Protein AF-A0A376VGQ6-F1 (afdb_monomer)

Organism: Escherichia coli (NCBI:txid562)

Structure (mmCIF, N/CA/C/O backbone):
data_AF-A0A376VGQ6-F1
#
_entry.id   AF-A0A376VGQ6-F1
#
loop_
_atom_site.group_PDB
_atom_site.id
_atom_site.type_symbol
_atom_site.label_atom_id
_atom_site.label_alt_id
_atom_site.label_comp_id
_atom_site.label_asym_id
_atom_site.label_entity_id
_atom_site.label_seq_id
_atom_site.pdbx_PDB_ins_code
_atom_site.Cartn_x
_atom_site.Cartn_y
_atom_site.Cartn_z
_atom_site.occupancy
_atom_site.B_iso_or_equiv
_atom_site.auth_seq_id
_atom_site.auth_comp_id
_atom_site.auth_asym_id
_atom_site.auth_atom_id
_atom_site.pdbx_PDB_model_num
ATOM 1 N N . MET A 1 1 ? 21.780 7.050 -21.017 1.00 32.38 1 MET A N 1
ATOM 2 C CA . MET A 1 1 ? 21.412 6.070 -19.968 1.00 32.38 1 MET A CA 1
ATOM 3 C C . MET A 1 1 ? 20.405 6.726 -19.030 1.00 32.38 1 MET A C 1
ATOM 5 O O . MET A 1 1 ? 20.794 7.471 -18.139 1.00 32.38 1 MET A O 1
ATOM 9 N N . ALA A 1 2 ? 19.107 6.559 -19.291 1.00 33.22 2 ALA A N 1
ATOM 10 C CA . ALA A 1 2 ? 18.067 7.114 -18.430 1.00 33.22 2 ALA A CA 1
ATOM 11 C C . ALA A 1 2 ? 17.919 6.212 -17.197 1.00 33.22 2 ALA A C 1
ATOM 13 O O . ALA A 1 2 ? 17.454 5.080 -17.298 1.00 33.22 2 ALA A O 1
ATOM 14 N N . SER A 1 3 ? 18.381 6.699 -16.045 1.00 37.19 3 SER A N 1
ATOM 15 C CA . SER A 1 3 ? 18.179 6.043 -14.755 1.00 37.19 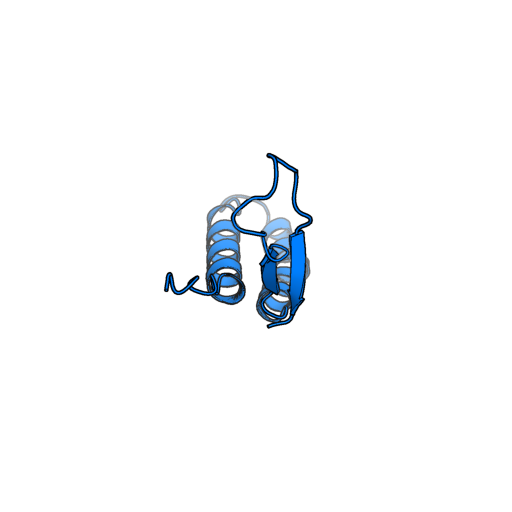3 SER A CA 1
ATOM 16 C C . SER A 1 3 ? 16.688 6.084 -14.424 1.00 37.19 3 SER A C 1
ATOM 18 O O . SER A 1 3 ? 16.151 7.129 -14.051 1.00 37.19 3 SER A O 1
ATOM 20 N N . PHE A 1 4 ? 16.002 4.958 -14.628 1.00 43.88 4 PHE A N 1
ATOM 21 C CA . PHE A 1 4 ? 14.620 4.777 -14.204 1.00 43.88 4 PHE A CA 1
ATOM 22 C C . PHE A 1 4 ? 14.630 4.778 -12.675 1.00 43.88 4 PHE A C 1
ATOM 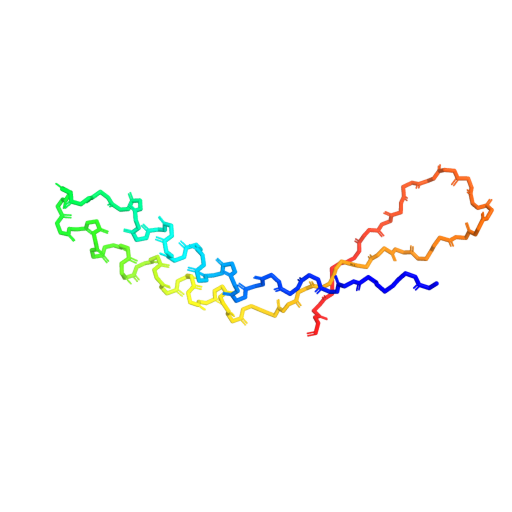24 O O . PHE A 1 4 ? 14.971 3.783 -12.033 1.00 43.88 4 PHE A O 1
ATOM 31 N N . ARG A 1 5 ? 14.349 5.941 -12.076 1.00 43.22 5 ARG A N 1
ATOM 32 C CA . ARG A 1 5 ? 14.216 6.069 -10.626 1.00 43.22 5 ARG A CA 1
ATOM 33 C C . ARG A 1 5 ? 13.126 5.096 -10.194 1.00 43.22 5 ARG A C 1
ATOM 35 O O . ARG A 1 5 ? 11.956 5.306 -10.497 1.00 43.22 5 ARG A O 1
ATOM 42 N N . SER A 1 6 ? 13.529 4.031 -9.506 1.00 42.22 6 SER A N 1
ATOM 43 C CA . SER A 1 6 ? 12.640 3.168 -8.734 1.00 42.22 6 SER A CA 1
ATOM 44 C C . SER A 1 6 ? 11.698 4.063 -7.933 1.00 42.22 6 SER A C 1
ATOM 46 O O . SER A 1 6 ? 12.133 4.776 -7.022 1.00 42.22 6 SER A O 1
ATOM 48 N N . ILE A 1 7 ? 10.422 4.102 -8.317 1.00 47.88 7 ILE A N 1
ATOM 49 C CA . ILE A 1 7 ? 9.435 4.898 -7.601 1.00 47.88 7 ILE A CA 1
ATOM 50 C C . ILE A 1 7 ? 9.172 4.145 -6.294 1.00 47.88 7 ILE A C 1
ATOM 52 O O . ILE A 1 7 ? 8.377 3.212 -6.216 1.00 47.88 7 ILE A O 1
ATOM 56 N N . SER A 1 8 ? 9.923 4.496 -5.251 1.00 52.75 8 SER A N 1
ATOM 57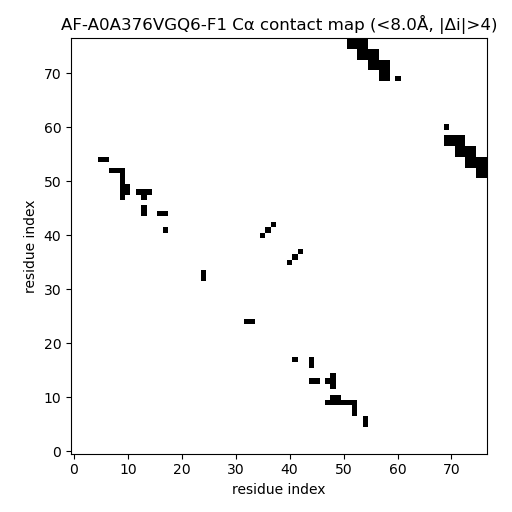 C CA . SER A 1 8 ? 9.774 3.933 -3.910 1.00 52.75 8 SER A CA 1
ATOM 58 C C . SER A 1 8 ? 8.548 4.552 -3.232 1.00 52.75 8 SER A C 1
ATOM 60 O O . SER A 1 8 ? 8.655 5.467 -2.425 1.00 52.75 8 SER A O 1
ATOM 62 N N . ILE A 1 9 ? 7.373 4.042 -3.597 1.00 58.22 9 ILE A N 1
ATOM 63 C CA . ILE A 1 9 ? 6.040 4.571 -3.255 1.00 58.22 9 ILE A CA 1
ATOM 64 C C . ILE A 1 9 ? 5.530 4.043 -1.896 1.00 58.22 9 ILE A C 1
ATOM 66 O O . ILE A 1 9 ? 4.966 4.794 -1.113 1.00 58.22 9 ILE A O 1
ATOM 70 N N . HIS A 1 10 ? 5.777 2.777 -1.550 1.00 62.69 10 HIS A N 1
ATOM 71 C CA . HIS A 1 10 ? 5.035 2.057 -0.490 1.00 62.69 10 HIS A CA 1
ATOM 72 C C . HIS A 1 10 ? 4.895 2.763 0.888 1.00 62.69 10 HIS A C 1
ATOM 74 O O . HIS A 1 10 ? 3.779 3.047 1.315 1.00 62.69 10 HIS A O 1
ATOM 80 N N . LYS A 1 11 ? 5.991 3.095 1.592 1.00 66.38 11 LYS A N 1
ATOM 81 C CA . LYS A 1 11 ? 5.930 3.691 2.947 1.00 66.38 11 LYS A CA 1
ATOM 82 C C . LYS A 1 11 ? 5.352 5.103 2.971 1.00 66.38 11 LYS A C 1
ATOM 84 O O . LYS A 1 11 ? 4.590 5.437 3.875 1.00 66.38 11 LYS A O 1
ATOM 89 N N . ALA A 1 12 ? 5.711 5.927 1.987 1.00 71.38 12 ALA A N 1
ATOM 90 C CA . ALA A 1 12 ? 5.182 7.283 1.879 1.00 71.38 12 ALA A CA 1
ATOM 91 C C . ALA A 1 12 ? 3.672 7.256 1.601 1.00 71.38 12 ALA A C 1
ATOM 93 O O . ALA A 1 12 ? 2.925 8.037 2.183 1.00 71.38 12 ALA A O 1
ATOM 94 N N . TRP A 1 13 ? 3.219 6.294 0.795 1.00 74.25 13 TRP A N 1
ATOM 95 C CA . TRP A 1 13 ? 1.810 6.108 0.472 1.00 74.25 13 TRP A CA 1
ATOM 96 C C . TRP A 1 13 ? 1.002 5.524 1.622 1.00 74.25 13 TRP A C 1
ATOM 98 O O . TRP A 1 13 ? -0.082 6.023 1.888 1.00 74.25 13 TRP A O 1
ATOM 108 N N . ALA A 1 14 ? 1.524 4.548 2.367 1.00 76.81 14 ALA A N 1
ATOM 109 C CA . ALA A 1 14 ? 0.843 4.051 3.563 1.00 76.81 14 ALA A CA 1
ATOM 110 C C . ALA A 1 14 ? 0.660 5.162 4.613 1.00 76.81 14 ALA A C 1
ATOM 112 O O . ALA A 1 14 ? -0.418 5.304 5.189 1.00 76.81 14 ALA A O 1
ATOM 113 N N . LYS A 1 15 ? 1.684 6.006 4.812 1.00 79.25 15 LYS A N 1
ATOM 114 C CA . LYS A 1 15 ? 1.600 7.175 5.700 1.00 79.25 15 LYS A CA 1
ATOM 115 C C . LYS A 1 15 ? 0.589 8.210 5.197 1.00 79.25 15 LYS A C 1
ATOM 117 O O . LYS A 1 15 ? -0.179 8.727 6.002 1.00 79.25 15 LYS A O 1
ATOM 122 N N . LEU A 1 16 ? 0.575 8.494 3.893 1.00 84.31 16 LEU A N 1
ATOM 123 C CA . LEU A 1 16 ? -0.388 9.406 3.271 1.00 84.31 16 LEU A CA 1
ATOM 124 C C . LEU A 1 16 ? -1.816 8.881 3.429 1.00 84.31 16 LEU A C 1
ATOM 126 O O . LEU A 1 16 ? -2.658 9.582 3.974 1.00 84.31 16 LEU A O 1
ATOM 130 N N . LEU A 1 17 ? -2.067 7.625 3.053 1.00 82.94 17 LEU A N 1
ATOM 131 C CA . LEU A 1 17 ? -3.373 6.978 3.180 1.00 82.94 17 LEU A CA 1
ATOM 132 C C . LEU A 1 17 ? -3.859 6.957 4.627 1.00 82.94 17 LEU A C 1
ATOM 134 O O . LEU A 1 17 ? -5.037 7.195 4.875 1.00 82.94 17 LEU A O 1
ATOM 138 N N . ARG A 1 18 ? -2.965 6.725 5.595 1.00 82.31 18 ARG A N 1
ATOM 139 C CA . ARG A 1 18 ? -3.291 6.820 7.023 1.00 82.31 18 ARG A CA 1
ATOM 140 C C . ARG A 1 18 ? -3.736 8.224 7.413 1.00 82.31 18 ARG A C 1
ATOM 142 O O . ARG A 1 18 ? -4.736 8.358 8.110 1.00 82.31 18 ARG A O 1
ATOM 149 N N . ASN A 1 19 ? -3.028 9.249 6.948 1.00 84.06 19 ASN A N 1
ATOM 150 C CA . ASN A 1 19 ? -3.382 10.637 7.225 1.00 84.06 19 ASN A CA 1
ATOM 151 C C . ASN A 1 19 ? -4.735 11.005 6.602 1.00 84.06 19 ASN A C 1
ATOM 153 O O . ASN A 1 19 ? -5.604 11.477 7.322 1.00 84.06 19 ASN A O 1
ATOM 157 N N . GLU A 1 20 ? -4.934 10.706 5.316 1.00 84.44 20 GLU A N 1
ATOM 158 C CA . GLU A 1 20 ? -6.194 10.952 4.599 1.00 84.44 20 GLU A CA 1
ATOM 159 C C . GLU A 1 20 ? -7.371 10.189 5.219 1.00 84.44 20 GLU A C 1
ATOM 161 O O . GLU A 1 20 ? -8.487 10.694 5.326 1.00 84.44 20 GLU A O 1
ATOM 166 N N . THR A 1 21 ? -7.130 8.966 5.689 1.00 81.00 21 THR A N 1
ATOM 167 C CA . THR A 1 21 ? -8.142 8.185 6.407 1.00 81.00 21 THR A CA 1
ATOM 168 C C . THR A 1 21 ? -8.542 8.885 7.702 1.00 81.00 21 THR A C 1
ATOM 170 O O . THR A 1 21 ? -9.723 9.077 7.956 1.00 81.00 21 THR A O 1
ATOM 173 N N . LEU A 1 22 ? -7.577 9.30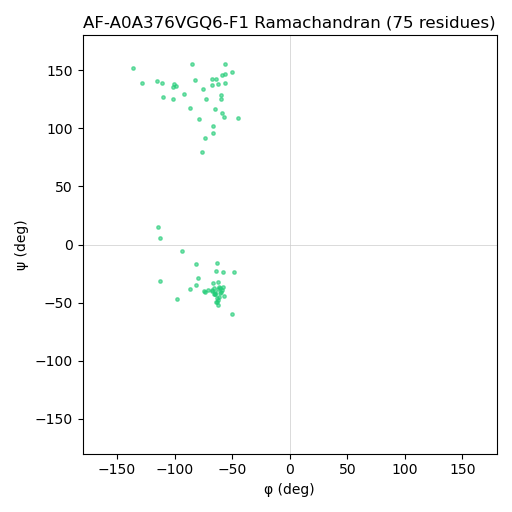0 8.525 1.00 78.94 22 LEU A N 1
ATOM 174 C CA . LEU A 1 22 ? -7.873 9.955 9.801 1.00 78.94 22 LEU A CA 1
ATOM 175 C C . LEU A 1 22 ? -8.541 11.324 9.624 1.00 78.94 22 LEU A C 1
ATOM 177 O O . LEU A 1 22 ? -9.367 11.703 10.449 1.00 78.94 22 LEU A O 1
ATOM 181 N N . THR A 1 23 ? -8.206 12.062 8.565 1.00 81.06 23 THR A N 1
ATOM 182 C CA . THR A 1 23 ? -8.804 13.373 8.274 1.00 81.06 23 THR A CA 1
ATOM 183 C C . THR A 1 23 ? -10.182 13.270 7.624 1.00 81.06 23 THR A C 1
ATOM 185 O O . THR A 1 23 ? -11.001 14.164 7.835 1.00 81.06 23 THR A O 1
ATOM 188 N N . SER A 1 24 ? -10.452 12.199 6.871 1.00 80.25 24 SER A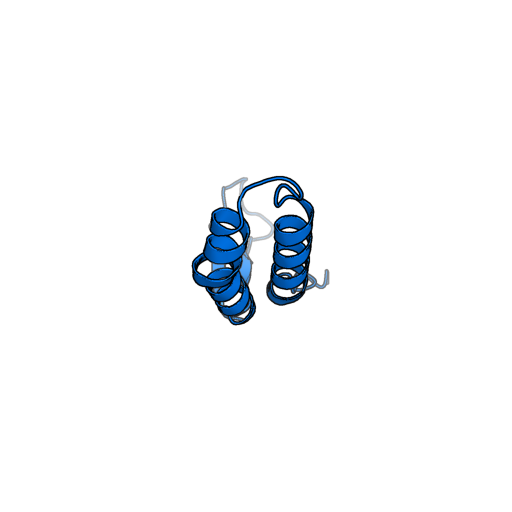 N 1
ATOM 189 C CA . SER A 1 24 ? -11.762 11.924 6.259 1.00 80.25 24 SER A CA 1
ATOM 190 C C . SER A 1 24 ? -12.763 11.279 7.215 1.00 80.25 24 SER A C 1
ATOM 192 O O . SER A 1 24 ? -13.965 11.321 6.945 1.00 80.25 24 SER A O 1
ATOM 194 N N . LEU A 1 25 ? -12.305 10.715 8.341 1.00 78.81 25 LEU A N 1
ATOM 195 C CA . LEU A 1 25 ? -13.207 10.198 9.363 1.00 78.81 25 LEU A CA 1
ATOM 196 C C . LEU A 1 25 ? -14.112 11.326 9.878 1.00 78.81 25 LEU A C 1
ATOM 198 O O . LEU A 1 25 ? -13.615 12.365 10.330 1.00 78.81 25 LEU A O 1
ATOM 202 N N . PRO A 1 26 ? -15.441 11.143 9.843 1.00 75.31 26 PRO A N 1
ATOM 203 C CA . PRO A 1 26 ? -16.348 12.191 10.273 1.00 75.31 26 PRO A CA 1
ATOM 204 C C . PRO A 1 26 ? -16.163 12.461 11.765 1.00 75.31 26 PRO A C 1
ATOM 206 O O . PRO A 1 26 ? -16.435 11.608 12.607 1.00 75.31 26 PRO A O 1
ATOM 209 N N . LYS A 1 27 ? -15.720 13.678 12.094 1.00 67.06 27 LYS A N 1
ATOM 210 C CA . LYS A 1 27 ? -15.411 14.107 13.470 1.00 67.06 27 LYS A CA 1
ATOM 211 C C . LYS A 1 27 ? -16.627 14.102 14.407 1.00 67.06 27 LYS A C 1
ATOM 213 O O . LYS A 1 27 ? -16.456 14.144 15.619 1.00 67.06 27 LYS A O 1
ATOM 218 N N . ASN A 1 28 ? -17.829 14.035 13.831 1.00 70.44 28 ASN A N 1
ATOM 219 C CA . ASN A 1 28 ? -19.112 14.130 14.527 1.00 70.44 28 ASN A CA 1
ATOM 220 C C . ASN A 1 28 ? -19.900 12.807 14.498 1.00 70.44 28 ASN A C 1
ATOM 222 O O . ASN A 1 28 ? -21.067 12.792 14.884 1.00 70.44 28 ASN A O 1
ATOM 226 N N . LEU A 1 29 ? -19.316 11.721 13.979 1.00 65.25 29 LEU A N 1
ATOM 227 C CA . LEU A 1 29 ? -19.963 10.411 13.983 1.00 65.25 29 LEU A CA 1
ATOM 228 C C . LEU A 1 29 ? -19.723 9.676 15.301 1.00 65.25 29 LEU A C 1
ATOM 230 O O . LEU A 1 29 ? -18.737 9.911 15.999 1.00 65.25 29 LEU A O 1
ATOM 234 N N . GLU A 1 30 ? -20.643 8.764 15.612 1.00 71.62 30 GLU A N 1
ATOM 235 C CA . GLU A 1 30 ? -20.609 7.954 16.823 1.00 71.62 30 GLU A CA 1
ATOM 236 C C . GLU A 1 30 ? -19.245 7.266 17.040 1.00 71.62 30 GLU A C 1
ATOM 238 O O . GLU A 1 30 ? -18.596 6.856 16.067 1.00 71.62 30 GLU A O 1
ATOM 243 N N . PRO A 1 31 ? -18.831 7.048 18.307 1.00 80.31 31 PRO A N 1
ATOM 244 C CA . PRO A 1 31 ? -17.566 6.391 18.657 1.00 80.31 31 PRO A CA 1
ATOM 245 C C . PRO A 1 31 ? -17.293 5.070 17.916 1.00 80.31 31 PRO A C 1
ATOM 247 O O . PRO A 1 31 ? -16.138 4.677 17.746 1.00 80.31 31 PRO A O 1
ATOM 250 N N . VAL A 1 32 ? -18.341 4.394 17.431 1.00 83.19 32 VAL A N 1
ATOM 251 C CA . VAL A 1 32 ? -18.257 3.150 16.656 1.00 83.19 32 VAL A CA 1
ATOM 252 C C . VAL A 1 32 ? -17.426 3.279 15.375 1.00 83.19 32 VAL A C 1
ATOM 254 O O . VAL A 1 32 ? -16.678 2.359 15.056 1.00 83.19 32 VAL A O 1
ATOM 257 N N . PHE A 1 33 ? -17.474 4.409 14.663 1.00 81.19 33 PHE A N 1
ATOM 258 C CA . PHE A 1 33 ? -16.735 4.576 13.404 1.00 81.19 33 PHE A CA 1
ATOM 259 C C . PHE A 1 33 ? -15.243 4.774 13.640 1.00 81.19 33 PHE A C 1
ATOM 261 O O . PHE A 1 33 ? -14.413 4.192 12.941 1.00 81.19 33 PHE A O 1
ATOM 268 N N . TYR A 1 34 ? -14.899 5.546 14.669 1.00 82.75 34 TYR A N 1
ATOM 269 C CA . TYR A 1 34 ? -13.514 5.715 15.086 1.00 82.75 34 TYR A CA 1
ATOM 270 C C . TYR A 1 34 ? -12.936 4.387 15.597 1.00 82.75 34 TYR A C 1
ATOM 272 O O . TYR A 1 34 ? -11.813 4.017 15.245 1.00 82.75 34 TYR A O 1
ATOM 280 N N . ASN A 1 35 ? -13.718 3.619 16.360 1.00 85.06 35 ASN A N 1
ATOM 281 C CA . ASN A 1 35 ? -13.336 2.276 16.799 1.00 85.06 35 ASN A CA 1
ATOM 282 C C . ASN A 1 35 ? -13.151 1.320 15.614 1.00 85.06 35 ASN A C 1
ATOM 284 O O . ASN A 1 35 ? -12.110 0.680 15.511 1.00 85.06 35 ASN A O 1
ATOM 288 N N . ALA A 1 36 ? -14.088 1.279 14.663 1.00 87.19 36 ALA A N 1
ATOM 289 C CA . ALA A 1 36 ? -13.963 0.453 13.464 1.00 87.19 36 ALA A CA 1
ATOM 290 C C . ALA A 1 36 ? -12.719 0.817 12.637 1.00 87.19 36 ALA A C 1
ATOM 292 O O . ALA A 1 36 ? -12.003 -0.071 12.173 1.00 87.19 36 ALA A O 1
ATOM 293 N N . ALA A 1 37 ? -12.408 2.108 12.496 1.00 86.38 37 ALA A N 1
ATOM 294 C CA . ALA A 1 37 ? -11.202 2.548 11.806 1.00 86.38 37 ALA A CA 1
ATOM 295 C C . ALA A 1 37 ? -9.925 2.077 12.519 1.00 86.38 37 ALA A C 1
ATOM 297 O O . ALA A 1 37 ? -9.029 1.523 11.881 1.00 86.38 37 ALA A O 1
ATOM 298 N N . GLN A 1 38 ? -9.843 2.232 13.841 1.00 84.38 38 GLN A N 1
ATOM 299 C CA . GLN A 1 38 ? -8.690 1.768 14.617 1.00 84.38 38 GLN A CA 1
ATOM 300 C C . GLN A 1 38 ? -8.537 0.246 14.585 1.00 84.38 38 GLN A C 1
ATOM 302 O O . GLN A 1 38 ? -7.425 -0.245 14.423 1.00 84.38 38 GLN A O 1
ATOM 307 N N . THR A 1 39 ? -9.632 -0.502 14.720 1.00 89.06 39 THR A N 1
ATOM 308 C CA . THR A 1 39 ? -9.588 -1.963 14.851 1.00 89.06 39 THR A CA 1
ATOM 309 C C . THR A 1 39 ? -9.451 -2.674 13.506 1.00 89.06 39 THR A C 1
ATOM 311 O O . THR A 1 39 ? -8.797 -3.710 13.436 1.00 89.06 39 THR A O 1
ATOM 314 N N . LEU A 1 40 ? -10.046 -2.147 12.431 1.00 89.75 40 LEU A N 1
ATOM 315 C CA . LEU A 1 40 ? -10.141 -2.856 11.147 1.00 89.75 40 LEU A CA 1
ATOM 316 C C . LEU A 1 40 ? -9.323 -2.214 10.024 1.00 89.75 40 LEU A C 1
ATOM 318 O O . LEU A 1 40 ? -8.859 -2.925 9.131 1.00 89.75 40 LEU A O 1
ATOM 322 N N . LEU A 1 41 ? -9.166 -0.888 10.034 1.00 86.75 41 LEU A N 1
ATOM 323 C CA . LEU A 1 41 ? -8.559 -0.144 8.928 1.00 86.75 41 LEU A CA 1
ATOM 324 C C . LEU A 1 41 ? -7.081 0.172 9.180 1.00 86.75 41 LEU A C 1
ATOM 326 O O . LEU A 1 41 ? -6.255 -0.096 8.308 1.00 86.75 41 LEU A O 1
ATOM 330 N N . MET A 1 42 ? -6.721 0.664 10.371 1.00 87.75 42 MET A N 1
ATOM 331 C CA . MET A 1 42 ? -5.323 0.970 10.712 1.00 87.75 42 MET A CA 1
ATOM 332 C C . MET A 1 42 ? -4.387 -0.243 10.557 1.00 87.75 42 MET A C 1
ATOM 334 O O . MET A 1 42 ? -3.353 -0.085 9.906 1.00 87.75 42 MET A O 1
ATOM 338 N N . PRO A 1 43 ? -4.744 -1.467 11.007 1.00 91.06 43 PRO A N 1
ATOM 339 C CA . PRO A 1 43 ? -3.876 -2.633 10.833 1.00 91.06 43 PRO A CA 1
ATOM 340 C C . PRO A 1 43 ? -3.625 -2.987 9.363 1.00 91.06 43 PRO A C 1
ATOM 342 O O . PRO A 1 43 ? -2.540 -3.443 9.010 1.00 91.06 43 PRO A O 1
ATOM 345 N N . LYS A 1 44 ? -4.601 -2.744 8.477 1.00 87.75 44 LYS A N 1
ATOM 346 C CA . LYS A 1 44 ? -4.447 -2.979 7.033 1.00 87.75 44 LYS A CA 1
ATOM 347 C C . LYS A 1 44 ? -3.496 -1.971 6.395 1.00 87.75 44 LYS A C 1
ATOM 349 O O . LYS A 1 44 ? -2.692 -2.350 5.548 1.00 87.75 44 LYS A O 1
ATOM 354 N N . LEU A 1 45 ? -3.565 -0.707 6.810 1.00 85.56 45 LEU A N 1
ATOM 355 C CA . LEU A 1 45 ? -2.639 0.331 6.349 1.00 85.56 45 LEU A CA 1
ATOM 356 C C . LEU A 1 45 ? -1.213 0.076 6.854 1.00 85.56 45 LEU A C 1
ATOM 358 O O . LEU A 1 45 ? -0.253 0.233 6.098 1.00 85.56 45 LEU A O 1
ATOM 362 N N . ASP A 1 46 ? -1.073 -0.386 8.096 1.00 85.44 46 ASP A N 1
ATOM 363 C CA . ASP A 1 46 ? 0.222 -0.776 8.648 1.00 85.44 46 ASP A CA 1
ATOM 364 C C . ASP A 1 46 ? 0.784 -2.002 7.910 1.00 85.44 46 ASP A C 1
ATOM 366 O O . ASP A 1 46 ? 1.947 -1.983 7.508 1.00 85.44 46 ASP A O 1
ATOM 370 N N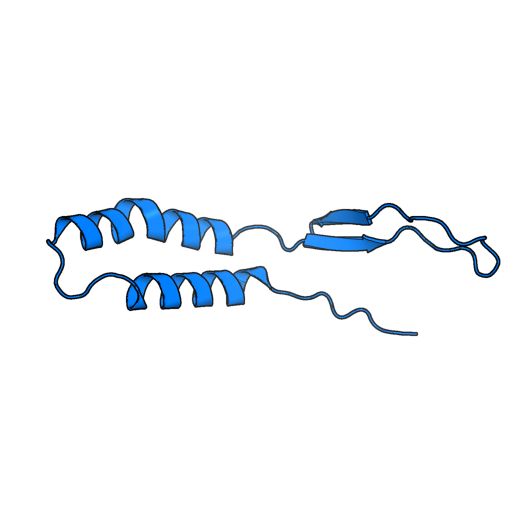 . ALA A 1 47 ? -0.036 -3.013 7.605 1.00 86.31 47 ALA A N 1
ATOM 371 C CA . ALA A 1 47 ? 0.372 -4.154 6.782 1.00 86.31 47 ALA A CA 1
ATOM 372 C C . ALA A 1 47 ? 0.769 -3.746 5.350 1.00 86.31 47 ALA A C 1
ATOM 374 O O . ALA A 1 47 ? 1.750 -4.262 4.811 1.00 86.31 47 ALA A O 1
ATOM 375 N N . LEU A 1 48 ? 0.064 -2.782 4.746 1.00 82.25 48 LEU A N 1
ATOM 376 C CA . LEU A 1 48 ? 0.412 -2.221 3.437 1.00 82.25 48 LEU A CA 1
ATOM 377 C C . LEU A 1 48 ? 1.794 -1.551 3.457 1.00 82.25 48 LEU A C 1
ATOM 379 O O . LEU A 1 48 ? 2.552 -1.671 2.498 1.00 82.25 48 LEU A O 1
ATOM 383 N N . SER A 1 49 ? 2.156 -0.892 4.562 1.00 79.75 49 SER A N 1
ATOM 384 C CA . SER A 1 49 ? 3.476 -0.261 4.720 1.00 79.75 49 SER A CA 1
ATOM 385 C C . SER A 1 49 ? 4.642 -1.258 4.717 1.00 79.75 49 SER A C 1
ATOM 387 O O . SER A 1 49 ? 5.774 -0.869 4.419 1.00 79.75 49 SER A O 1
ATOM 389 N N . GLN A 1 50 ? 4.361 -2.526 5.037 1.00 82.81 50 GLN A N 1
ATOM 390 C CA . GLN A 1 50 ? 5.332 -3.621 5.073 1.00 82.81 50 GLN A CA 1
ATOM 391 C C . GLN A 1 50 ? 5.392 -4.409 3.760 1.00 82.81 50 GLN A C 1
ATOM 393 O O . GLN A 1 50 ? 6.242 -5.286 3.624 1.00 82.81 50 GLN A O 1
ATOM 398 N N . GLN A 1 51 ? 4.514 -4.121 2.792 1.00 80.75 51 GLN A N 1
ATOM 399 C CA . GLN A 1 51 ? 4.556 -4.802 1.502 1.00 80.75 51 GLN A CA 1
ATOM 400 C C . GLN A 1 51 ? 5.880 -4.503 0.787 1.00 80.75 51 GLN A C 1
ATOM 402 O O . GLN A 1 51 ? 6.341 -3.351 0.806 1.00 80.75 51 GLN A O 1
ATOM 407 N N . PRO A 1 52 ? 6.499 -5.519 0.156 1.00 75.75 52 PRO A N 1
ATOM 408 C CA . PRO A 1 52 ? 7.731 -5.321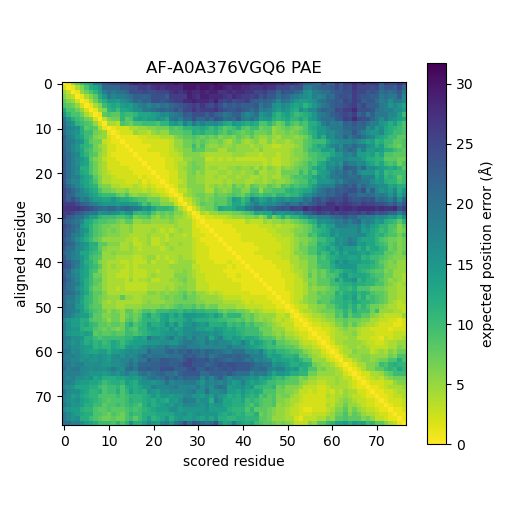 -0.580 1.00 75.75 52 PRO A CA 1
ATOM 409 C C . PRO A 1 52 ? 7.496 -4.289 -1.674 1.00 75.75 52 PRO A C 1
ATOM 411 O O . PRO A 1 52 ? 6.410 -4.171 -2.250 1.00 75.75 52 PRO A O 1
ATOM 414 N N . ARG A 1 53 ? 8.531 -3.500 -1.948 1.00 74.12 53 ARG A N 1
ATOM 415 C CA . ARG A 1 53 ? 8.478 -2.590 -3.085 1.00 74.12 53 ARG A CA 1
ATOM 416 C C . ARG A 1 53 ? 8.390 -3.448 -4.337 1.00 74.12 53 ARG A C 1
ATOM 418 O O . ARG A 1 53 ? 9.029 -4.488 -4.410 1.00 74.12 53 ARG A O 1
ATOM 425 N N . TYR A 1 54 ? 7.618 -3.000 -5.311 1.00 78.19 54 TYR A N 1
ATOM 426 C CA . TYR A 1 54 ? 7.593 -3.632 -6.618 1.00 78.19 54 TYR A CA 1
ATOM 427 C C . TYR A 1 54 ? 8.215 -2.687 -7.628 1.00 78.19 54 TYR A C 1
ATOM 429 O O . TYR A 1 54 ? 7.975 -1.478 -7.603 1.00 78.19 54 TYR A O 1
ATOM 437 N N . VAL A 1 55 ? 9.013 -3.251 -8.523 1.00 80.19 55 VAL A N 1
ATOM 438 C CA . VAL A 1 55 ? 9.419 -2.590 -9.757 1.00 80.19 55 VAL A CA 1
ATOM 439 C C . VAL A 1 55 ? 8.591 -3.113 -10.903 1.00 80.19 55 VAL A C 1
ATOM 441 O O . VAL A 1 55 ? 8.346 -4.311 -11.037 1.00 80.19 55 VAL A O 1
ATOM 444 N N . MET A 1 56 ? 8.198 -2.170 -11.744 1.00 83.56 56 MET A N 1
ATOM 445 C CA . MET A 1 56 ? 7.656 -2.444 -13.055 1.00 83.56 56 MET A CA 1
ATOM 446 C C . MET A 1 56 ? 8.836 -2.549 -14.021 1.00 83.56 56 MET A C 1
ATOM 448 O O . MET A 1 56 ? 9.584 -1.584 -14.189 1.00 83.56 56 MET A O 1
ATOM 452 N N . LYS A 1 57 ? 9.027 -3.719 -14.629 1.00 83.69 57 LYS A N 1
ATOM 453 C CA . LYS A 1 57 ? 10.016 -3.924 -15.688 1.00 83.69 57 LYS A CA 1
ATOM 454 C C . LYS A 1 57 ? 9.303 -4.136 -17.010 1.00 83.69 57 LYS A C 1
ATOM 456 O O . LYS A 1 57 ? 8.442 -5.009 -17.126 1.00 83.69 57 LYS A O 1
ATOM 461 N N . LEU A 1 58 ? 9.691 -3.341 -17.996 1.00 84.69 58 LEU A N 1
ATOM 462 C CA . LEU A 1 58 ? 9.308 -3.554 -19.382 1.00 84.69 58 LEU A CA 1
ATOM 463 C C . LEU A 1 58 ? 10.247 -4.593 -20.000 1.00 84.69 58 LEU A C 1
ATOM 465 O O . LEU A 1 58 ? 11.445 -4.584 -19.705 1.00 84.69 58 LEU A O 1
ATOM 469 N N . ALA A 1 59 ? 9.714 -5.479 -20.842 1.00 84.19 59 ALA A N 1
ATOM 470 C CA . ALA A 1 59 ? 10.554 -6.339 -21.668 1.00 84.19 59 ALA A CA 1
ATOM 471 C C . ALA A 1 59 ? 11.517 -5.498 -22.527 1.00 84.19 59 ALA A C 1
ATOM 473 O O . ALA A 1 59 ? 11.186 -4.382 -22.936 1.00 84.19 59 ALA A O 1
ATOM 474 N N . GLN A 1 60 ? 12.713 -6.031 -22.783 1.00 81.38 60 GLN A N 1
ATOM 475 C CA . GLN A 1 60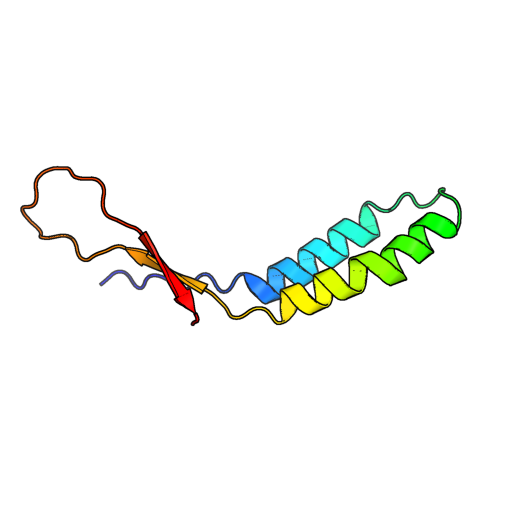 ? 13.709 -5.360 -23.614 1.00 81.38 60 GLN A CA 1
ATOM 476 C C . GLN A 1 60 ? 13.127 -5.122 -25.016 1.00 81.38 60 GLN A C 1
ATOM 478 O O . GLN A 1 60 ? 12.599 -6.042 -25.639 1.00 81.38 60 GLN A O 1
ATOM 483 N N . MET A 1 61 ? 13.213 -3.882 -25.492 1.00 80.69 61 MET A N 1
ATOM 484 C CA . MET A 1 61 ? 12.818 -3.504 -26.846 1.00 80.69 61 MET A CA 1
ATOM 485 C C . MET A 1 61 ? 14.033 -3.611 -27.771 1.00 80.69 61 MET A C 1
ATOM 487 O O . MET A 1 61 ? 15.090 -3.061 -27.455 1.00 80.69 61 MET A O 1
ATOM 491 N N . GLU A 1 62 ? 13.873 -4.294 -28.902 1.00 81.00 62 GLU A N 1
ATOM 492 C CA . GLU A 1 62 ? 14.859 -4.278 -29.985 1.00 81.00 62 GLU A CA 1
ATOM 493 C C . GLU A 1 62 ? 14.777 -2.937 -30.748 1.00 81.00 62 GLU A C 1
ATOM 495 O O . GLU A 1 62 ? 13.661 -2.514 -31.070 1.00 81.00 62 GLU A O 1
ATOM 500 N N . PRO A 1 63 ? 15.909 -2.261 -31.042 1.00 72.31 63 PRO A N 1
ATOM 501 C CA . PRO A 1 63 ? 15.932 -0.911 -31.625 1.00 72.31 63 PRO A CA 1
ATOM 502 C C . PRO A 1 63 ? 15.206 -0.757 -32.970 1.00 72.31 63 PRO A C 1
ATOM 504 O O . PRO A 1 63 ? 14.755 0.342 -33.277 1.00 72.31 63 PRO A O 1
ATOM 507 N N . ASP A 1 64 ? 15.041 -1.851 -33.719 1.00 83.19 64 ASP A N 1
ATOM 508 C CA . ASP A 1 64 ? 14.387 -1.883 -35.036 1.00 83.19 64 ASP A CA 1
ATOM 509 C C . ASP A 1 64 ? 13.071 -2.687 -35.039 1.00 83.19 64 ASP A C 1
ATOM 511 O O . ASP A 1 64 ? 12.549 -3.062 -36.093 1.00 83.19 64 ASP A O 1
ATOM 515 N N . ALA A 1 65 ? 12.513 -2.991 -33.862 1.00 79.50 65 ALA A N 1
ATOM 516 C CA . ALA A 1 65 ? 11.246 -3.706 -33.780 1.00 79.50 65 ALA A CA 1
ATOM 517 C C . ALA A 1 65 ? 10.080 -2.849 -34.297 1.00 79.50 65 ALA A C 1
ATOM 519 O O . ALA A 1 65 ? 9.938 -1.674 -33.951 1.00 79.50 65 ALA A O 1
ATOM 520 N N . ALA A 1 66 ? 9.188 -3.474 -35.070 1.00 84.62 66 ALA A N 1
ATOM 521 C CA . ALA A 1 66 ? 7.901 -2.882 -35.417 1.00 84.62 66 ALA A CA 1
ATOM 522 C C . ALA A 1 66 ? 7.107 -2.518 -34.150 1.00 84.62 66 ALA A C 1
ATOM 524 O O . ALA A 1 66 ? 7.293 -3.117 -33.086 1.00 84.62 66 ALA A O 1
ATOM 525 N N . TRP A 1 67 ? 6.196 -1.546 -34.265 1.00 86.31 67 TRP A N 1
ATOM 526 C CA . TRP A 1 67 ? 5.380 -1.121 -33.130 1.00 86.31 67 TRP A CA 1
ATOM 527 C C . TRP A 1 67 ? 4.574 -2.304 -32.591 1.00 86.31 67 TRP A C 1
ATOM 529 O O . TRP A 1 67 ? 3.668 -2.818 -33.245 1.00 86.31 67 TRP A O 1
ATOM 539 N N . GLN A 1 68 ? 4.911 -2.719 -31.374 1.00 86.31 68 GLN A N 1
ATOM 540 C CA . GLN A 1 68 ? 4.268 -3.821 -30.680 1.00 86.31 68 GLN A CA 1
ATOM 541 C C . GLN A 1 68 ? 4.000 -3.462 -29.222 1.00 86.31 68 GLN A C 1
ATOM 543 O O . GLN A 1 68 ? 4.717 -2.667 -28.610 1.00 86.31 68 GLN A O 1
ATOM 548 N N . TRP A 1 69 ? 2.967 -4.077 -28.656 1.00 87.50 69 TRP A N 1
ATOM 549 C CA . TRP A 1 69 ? 2.743 -4.044 -27.219 1.00 87.50 69 TRP A CA 1
ATOM 550 C C . TRP A 1 69 ? 3.776 -4.934 -26.533 1.00 87.50 69 TRP A C 1
ATOM 552 O O . TRP A 1 69 ? 3.899 -6.113 -26.862 1.00 87.50 69 TRP A O 1
ATOM 562 N N . LEU A 1 70 ? 4.513 -4.374 -25.576 1.00 88.56 70 LEU A N 1
ATOM 563 C CA . LEU A 1 70 ? 5.480 -5.124 -24.781 1.00 88.56 70 LEU A CA 1
ATOM 564 C C . LEU A 1 70 ? 4.867 -5.509 -23.432 1.00 88.56 70 LEU A C 1
ATOM 566 O O . LEU A 1 70 ? 4.227 -4.670 -22.789 1.00 88.56 70 LEU A O 1
ATOM 570 N N . PRO A 1 71 ? 5.065 -6.756 -22.974 1.00 87.62 71 PRO A N 1
ATOM 571 C CA . PRO A 1 71 ? 4.573 -7.173 -21.678 1.00 87.62 71 PRO A CA 1
ATOM 572 C C . PRO A 1 71 ? 5.328 -6.447 -20.564 1.00 87.62 71 PRO A C 1
ATOM 574 O O . PRO A 1 71 ? 6.544 -6.231 -20.619 1.00 87.62 71 PRO A O 1
ATOM 577 N N . ILE A 1 72 ? 4.580 -6.104 -19.524 1.00 89.31 72 ILE A N 1
ATOM 578 C CA . ILE A 1 72 ? 5.102 -5.546 -18.285 1.00 89.31 72 ILE A CA 1
ATOM 579 C C . ILE A 1 72 ? 5.135 -6.660 -17.244 1.00 89.31 72 ILE A C 1
ATOM 581 O O . ILE A 1 72 ? 4.169 -7.405 -17.087 1.00 89.31 72 ILE A O 1
ATOM 585 N N . THR A 1 73 ? 6.233 -6.746 -16.500 1.00 87.25 73 THR A N 1
ATOM 586 C CA . THR A 1 73 ? 6.360 -7.655 -15.360 1.00 87.25 73 THR A CA 1
ATOM 587 C C . THR A 1 73 ? 6.516 -6.867 -14.068 1.00 87.25 73 THR A C 1
ATOM 589 O O . THR A 1 73 ? 7.194 -5.838 -14.022 1.00 87.25 73 THR A O 1
ATOM 592 N N . TRP A 1 74 ? 5.875 -7.358 -13.010 1.00 85.56 74 TRP A N 1
ATOM 593 C CA . TRP A 1 74 ? 6.028 -6.838 -11.657 1.00 85.56 74 TRP A CA 1
ATOM 594 C C . TRP A 1 74 ? 6.956 -7.767 -10.892 1.00 85.56 74 TRP A C 1
ATOM 596 O O . TRP A 1 74 ? 6.712 -8.970 -10.830 1.00 85.56 74 TRP A O 1
ATOM 606 N N . GLN A 1 75 ? 8.023 -7.221 -10.322 1.00 81.75 75 GLN A N 1
ATOM 607 C CA . GLN A 1 75 ? 8.978 -7.992 -9.530 1.00 81.75 75 GLN A CA 1
ATOM 608 C C . GLN A 1 75 ? 9.179 -7.319 -8.172 1.00 81.75 75 GLN A C 1
ATOM 610 O O . GLN A 1 75 ? 9.264 -6.086 -8.135 1.00 81.75 75 GLN A O 1
ATOM 615 N N . PRO A 1 76 ? 9.259 -8.089 -7.071 1.00 80.12 76 PRO A N 1
ATOM 616 C CA . PRO A 1 76 ? 9.717 -7.558 -5.797 1.00 80.12 76 PRO A CA 1
ATOM 617 C C . PRO A 1 76 ? 11.111 -6.937 -5.960 1.00 80.12 76 PRO A C 1
ATOM 619 O O . PRO A 1 76 ? 11.953 -7.471 -6.684 1.00 80.12 76 PRO A O 1
ATOM 622 N N . LEU A 1 77 ? 11.313 -5.792 -5.317 1.00 72.19 77 LEU A N 1
ATOM 623 C CA . LEU A 1 77 ? 12.587 -5.082 -5.192 1.00 72.19 77 LEU A CA 1
ATOM 624 C C . LEU A 1 77 ? 13.433 -5.659 -4.061 1.00 72.19 77 LEU A C 1
ATOM 626 O O . LEU A 1 77 ? 12.848 -5.924 -2.985 1.00 72.19 77 LEU A O 1
#

Radius of gyration: 19.53 Å; Cα contacts (8 Å, |Δi|>4): 55; chains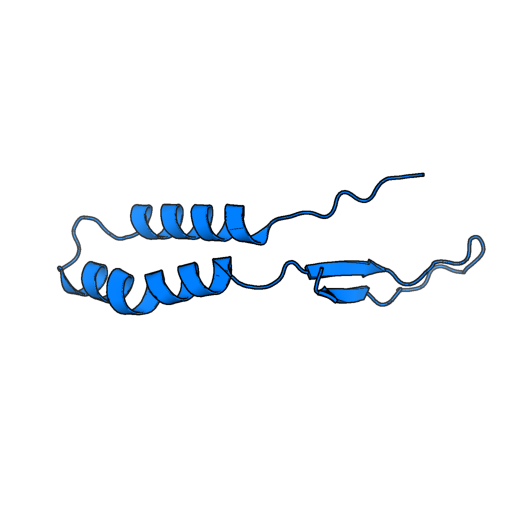: 1; bounding box: 42×22×54 Å

Secondary structure (DSSP, 8-state):
---------HHHHHHHHHHHHHHHS-TTS-HHHHHHIIIIIHHHHHHHHTSPPEEEEEPPPPTT--S-PPPEEEEE-

Foldseek 3Di:
DDPPPQPQCQQVVLVVVVVCVVVPQPPPDDVVSVVCCVPPPNVVSVVSSVDFRKDWDWDDDDPPDDDDDTDIDIDGD

Solvent-accessible surface area (backbone atoms only — not comparable to full-atom values): 4917 Å² total; per-residue (Å²): 134,86,80,78,73,76,73,84,48,49,55,63,47,28,53,47,53,51,50,54,50,64,69,66,48,66,91,85,56,64,71,63,60,61,49,48,40,60,73,63,44,47,58,52,40,54,52,49,40,68,48,74,50,62,43,81,42,70,58,88,78,62,97,83,59,74,96,70,91,70,63,74,45,81,41,79,104

pLDDT: mean 76.81, std 13.74, range [32.38, 91.06]

Sequence (77 aa):
MASFRSISIHKAWAKLLRNETLTSLPKNLEPVFYNAAQTLLMPKLDALSQQPRYVMKLAQMEPDAAWQWLPITWQPL

InterPro domains:
  IPR018671 Protein of unknown function DUF2138 [PF09909] (12-74)

Mean predicted aligned error: 10.68 Å